Protein AF-A0A7C6MI97-F1 (afdb_monomer_lite)

Structure (mmCIF, N/CA/C/O backbone):
data_AF-A0A7C6MI97-F1
#
_entry.id   AF-A0A7C6MI97-F1
#
loop_
_atom_site.group_PDB
_atom_site.id
_atom_site.type_symbol
_atom_site.label_atom_id
_atom_site.label_alt_id
_atom_site.label_comp_id
_atom_site.label_asym_id
_atom_site.label_entity_id
_atom_site.label_seq_id
_atom_site.pdbx_PDB_ins_code
_atom_site.Cartn_x
_atom_site.Cartn_y
_atom_site.Cartn_z
_atom_site.occupancy
_atom_site.B_iso_or_equiv
_atom_site.auth_seq_id
_atom_site.auth_comp_id
_atom_site.auth_asym_id
_atom_site.auth_atom_id
_atom_site.pdbx_PDB_model_num
ATOM 1 N N . MET A 1 1 ? 33.901 -57.107 -4.993 1.00 43.34 1 MET A N 1
ATOM 2 C CA . MET A 1 1 ? 32.615 -57.491 -5.605 1.00 43.34 1 MET A CA 1
ATOM 3 C C . MET A 1 1 ? 31.555 -56.629 -4.948 1.00 43.34 1 MET A C 1
ATOM 5 O O . MET A 1 1 ? 31.400 -56.717 -3.738 1.00 43.34 1 MET A O 1
ATOM 9 N N . LEU A 1 2 ? 31.004 -55.689 -5.716 1.00 43.16 2 LEU A N 1
ATOM 10 C CA . LEU A 1 2 ? 29.987 -54.726 -5.298 1.00 43.16 2 LEU A CA 1
ATOM 11 C C . LEU A 1 2 ? 28.630 -55.427 -5.112 1.00 43.16 2 LEU A C 1
ATOM 13 O O . LEU A 1 2 ? 28.307 -56.297 -5.917 1.00 43.16 2 LEU A O 1
ATOM 17 N N . ALA A 1 3 ? 27.863 -55.014 -4.102 1.00 47.03 3 ALA A N 1
ATOM 18 C CA . ALA A 1 3 ? 26.403 -55.156 -3.979 1.00 47.03 3 ALA A CA 1
ATOM 19 C C . ALA A 1 3 ? 25.991 -54.286 -2.772 1.00 47.03 3 ALA A C 1
ATOM 21 O O . ALA A 1 3 ? 26.251 -54.656 -1.631 1.00 47.03 3 ALA A O 1
ATOM 22 N N . ASP A 1 4 ? 25.779 -52.985 -2.954 1.00 43.59 4 ASP A N 1
ATOM 23 C CA . ASP A 1 4 ? 24.519 -52.330 -3.349 1.00 43.59 4 ASP A CA 1
ATOM 24 C C . ASP A 1 4 ? 23.354 -52.660 -2.400 1.00 43.59 4 ASP A C 1
ATOM 26 O O . ASP A 1 4 ? 22.803 -53.761 -2.403 1.00 43.59 4 ASP A O 1
ATOM 30 N N . ALA A 1 5 ? 23.052 -51.697 -1.528 1.00 51.97 5 ALA A N 1
ATOM 31 C CA . ALA A 1 5 ? 21.921 -51.711 -0.613 1.00 51.97 5 ALA A CA 1
ATOM 32 C C . ALA A 1 5 ? 20.720 -51.065 -1.324 1.00 51.97 5 ALA A C 1
ATOM 34 O O . ALA A 1 5 ? 20.902 -50.022 -1.952 1.00 51.97 5 ALA A O 1
ATOM 35 N N . PRO A 1 6 ? 19.500 -51.620 -1.228 1.00 44.59 6 PRO A N 1
ATOM 36 C CA . PRO A 1 6 ? 18.347 -51.033 -1.893 1.00 44.59 6 PRO A CA 1
ATOM 37 C C . PRO A 1 6 ? 17.946 -49.735 -1.182 1.00 44.59 6 PRO A C 1
ATOM 39 O O . PRO A 1 6 ? 17.479 -49.751 -0.042 1.00 44.59 6 PRO A O 1
ATOM 42 N N . ALA A 1 7 ? 18.161 -48.610 -1.863 1.00 43.91 7 ALA A N 1
ATOM 43 C CA . ALA A 1 7 ? 17.616 -47.317 -1.484 1.00 43.91 7 ALA A CA 1
ATOM 44 C C . ALA A 1 7 ? 16.083 -47.370 -1.551 1.00 43.91 7 ALA A C 1
ATOM 46 O O . ALA A 1 7 ? 15.509 -47.865 -2.520 1.00 43.91 7 ALA A O 1
ATOM 47 N N . ALA A 1 8 ? 15.445 -46.883 -0.489 1.00 42.44 8 ALA A N 1
ATOM 48 C CA . ALA A 1 8 ? 14.005 -46.731 -0.386 1.00 42.44 8 ALA A CA 1
ATOM 49 C C . ALA A 1 8 ? 13.487 -45.786 -1.481 1.00 42.44 8 ALA A C 1
ATOM 51 O O . ALA A 1 8 ? 13.930 -44.643 -1.594 1.00 42.44 8 ALA A O 1
ATOM 52 N N . ASP A 1 9 ? 12.559 -46.298 -2.283 1.00 43.88 9 ASP A N 1
ATOM 53 C CA . ASP A 1 9 ? 11.779 -45.549 -3.259 1.00 43.88 9 ASP A CA 1
ATOM 54 C C . ASP A 1 9 ? 10.604 -44.872 -2.541 1.00 43.88 9 ASP A C 1
ATOM 56 O O . ASP A 1 9 ? 9.504 -45.416 -2.469 1.00 43.88 9 ASP A O 1
ATOM 60 N N . ASP A 1 10 ? 10.858 -43.698 -1.961 1.00 44.53 10 ASP A N 1
ATOM 61 C CA . ASP A 1 10 ? 9.814 -42.782 -1.488 1.00 44.53 10 ASP A CA 1
ATOM 62 C C . ASP A 1 10 ? 9.504 -41.751 -2.586 1.00 44.53 10 ASP A C 1
ATOM 64 O O . ASP A 1 10 ? 9.622 -40.537 -2.404 1.00 44.53 10 ASP A O 1
ATOM 68 N N . SER A 1 11 ? 9.086 -42.218 -3.765 1.00 50.53 11 SER A N 1
ATOM 69 C CA . SER A 1 11 ? 8.436 -41.355 -4.751 1.00 50.53 11 SER A CA 1
ATOM 70 C C . SER A 1 11 ? 6.955 -41.172 -4.394 1.00 50.53 11 SER A C 1
ATOM 72 O O . SER A 1 11 ? 6.058 -41.677 -5.069 1.00 50.53 11 SER A O 1
ATOM 74 N N . VAL A 1 12 ? 6.678 -40.427 -3.323 1.00 41.94 12 VAL A N 1
ATOM 75 C CA . VAL A 1 12 ? 5.336 -39.883 -3.053 1.00 41.94 12 VAL A CA 1
ATOM 76 C C . VAL A 1 12 ? 5.420 -38.363 -3.080 1.00 41.94 12 VAL A C 1
ATOM 78 O O . VAL A 1 12 ? 5.298 -37.667 -2.077 1.00 41.94 12 VAL A O 1
ATOM 81 N N . GLY A 1 13 ? 5.643 -37.836 -4.283 1.00 42.06 13 GLY A N 1
ATOM 82 C CA . GLY A 1 13 ? 5.390 -36.437 -4.602 1.00 42.06 13 GLY A CA 1
ATOM 83 C C . GLY A 1 13 ? 3.889 -36.204 -4.743 1.00 42.06 13 GLY A C 1
ATOM 84 O O . GLY A 1 13 ? 3.392 -36.065 -5.855 1.00 42.06 13 GLY A O 1
ATOM 85 N N . VAL A 1 14 ? 3.162 -36.186 -3.626 1.00 42.78 14 VAL A N 1
ATOM 86 C CA . VAL A 1 14 ? 1.817 -35.603 -3.586 1.00 42.78 14 VAL A CA 1
ATOM 87 C C . VAL A 1 14 ? 2.000 -34.128 -3.257 1.00 42.78 14 VAL A C 1
ATOM 89 O O . VAL A 1 14 ? 2.214 -33.763 -2.105 1.00 42.78 14 VAL A O 1
ATOM 92 N N . GLN A 1 15 ? 1.964 -33.278 -4.280 1.00 40.72 15 GLN A N 1
ATOM 93 C CA . GLN A 1 15 ? 1.704 -31.855 -4.088 1.00 40.72 15 GLN A CA 1
ATOM 94 C C . GLN A 1 15 ? 0.252 -31.604 -4.479 1.00 40.72 15 GLN A C 1
ATOM 96 O O . GLN A 1 15 ? -0.167 -31.926 -5.589 1.00 40.72 15 GLN A O 1
ATOM 101 N N . GLU A 1 16 ? -0.503 -31.126 -3.493 1.00 44.91 16 GLU A N 1
ATOM 102 C CA . GLU A 1 16 ? -1.951 -30.942 -3.491 1.00 44.91 16 GLU A CA 1
ATOM 103 C C . GLU A 1 16 ? -2.461 -30.206 -4.739 1.00 44.91 16 GLU A C 1
ATOM 105 O O . GLU A 1 16 ? -1.858 -29.237 -5.205 1.00 44.91 16 GLU A O 1
ATOM 110 N N . GLU A 1 17 ? -3.607 -30.651 -5.263 1.00 46.59 17 GLU A N 1
ATOM 111 C CA . GLU A 1 17 ? -4.372 -29.909 -6.265 1.00 46.59 17 GLU A CA 1
ATOM 112 C C . GLU A 1 17 ? -4.730 -28.520 -5.714 1.00 46.59 17 GLU A C 1
ATOM 114 O O . GLU A 1 17 ? -5.611 -28.370 -4.867 1.00 46.59 17 GLU A O 1
ATOM 119 N N . ILE A 1 18 ? -4.060 -27.476 -6.204 1.00 50.69 18 ILE A N 1
ATOM 120 C CA . ILE A 1 18 ? -4.378 -26.097 -5.827 1.00 50.69 18 ILE A CA 1
ATOM 121 C C . ILE A 1 18 ? -5.546 -25.613 -6.694 1.00 50.69 18 ILE A C 1
ATOM 123 O O . ILE A 1 18 ? -5.358 -25.107 -7.801 1.00 50.69 18 ILE A O 1
ATOM 127 N N . THR A 1 19 ? -6.773 -25.739 -6.184 1.00 44.88 19 THR A N 1
ATOM 128 C CA . THR A 1 19 ? -7.959 -25.106 -6.775 1.00 44.88 19 THR A CA 1
ATOM 129 C C . THR A 1 19 ? -8.000 -23.619 -6.414 1.00 44.88 19 THR A C 1
ATOM 131 O O . THR A 1 19 ? -8.507 -23.231 -5.362 1.00 44.88 19 THR A O 1
ATOM 134 N N . GLY A 1 20 ? -7.472 -22.769 -7.293 1.00 46.78 20 GLY A N 1
ATOM 135 C CA . GLY A 1 20 ? -7.586 -21.315 -7.187 1.00 46.78 20 GLY A CA 1
ATOM 136 C C . GLY A 1 20 ? -6.878 -20.606 -8.339 1.00 46.78 20 GLY A C 1
ATOM 137 O O . GLY A 1 20 ? -5.815 -21.036 -8.779 1.00 46.78 20 GLY A O 1
ATOM 138 N N . PHE A 1 21 ? -7.471 -19.526 -8.850 1.00 37.38 21 PHE A N 1
ATOM 139 C CA . PHE A 1 21 ? -6.896 -18.697 -9.912 1.00 37.38 21 PHE A CA 1
ATOM 140 C C . PHE A 1 21 ? -5.574 -18.069 -9.432 1.00 37.38 21 PHE A C 1
ATOM 142 O O . PHE A 1 21 ? -5.575 -17.046 -8.752 1.00 37.38 21 PHE A O 1
ATOM 149 N N . ARG A 1 22 ? -4.436 -18.697 -9.757 1.00 36.62 22 ARG A N 1
ATOM 150 C CA . ARG A 1 22 ? -3.099 -18.121 -9.563 1.00 36.62 22 ARG A CA 1
ATOM 151 C C . ARG A 1 22 ? -2.753 -17.262 -10.771 1.00 36.62 22 ARG A C 1
ATOM 153 O O . ARG A 1 22 ? -2.372 -17.778 -11.818 1.00 36.62 22 ARG A O 1
ATOM 160 N N . VAL A 1 23 ? -2.830 -15.946 -10.606 1.00 37.34 23 VAL A N 1
ATOM 161 C CA . VAL A 1 23 ? -2.041 -15.044 -11.447 1.00 37.34 23 VAL A CA 1
ATOM 162 C C . VAL A 1 23 ? -0.634 -15.051 -10.864 1.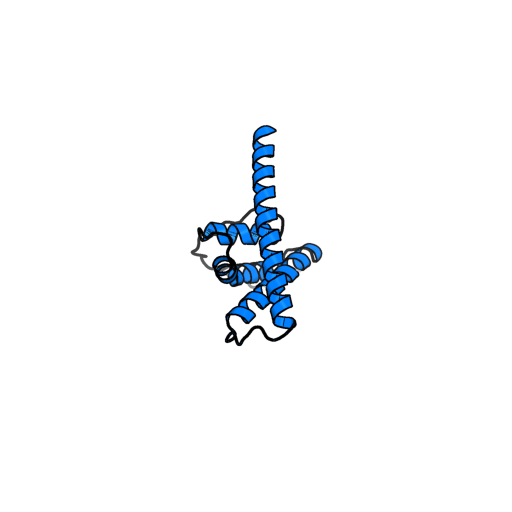00 37.34 23 VAL A C 1
ATOM 164 O O . VAL A 1 23 ? -0.408 -14.498 -9.791 1.00 37.34 23 VAL A O 1
ATOM 167 N N . ALA A 1 24 ? 0.308 -15.705 -11.540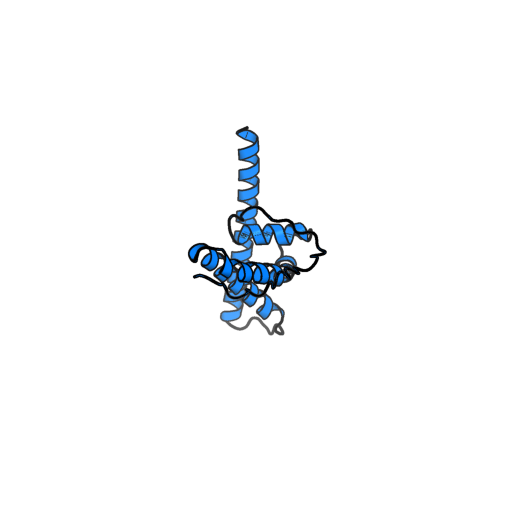 1.00 45.47 24 ALA A N 1
ATOM 168 C CA . ALA A 1 24 ? 1.717 -15.399 -11.338 1.00 45.47 24 ALA A CA 1
ATOM 169 C C . ALA A 1 24 ? 1.937 -14.000 -11.927 1.00 45.47 24 ALA A C 1
ATOM 171 O O . ALA A 1 24 ? 2.035 -13.833 -13.143 1.00 45.47 24 ALA A O 1
ATOM 172 N N . LEU A 1 25 ? 1.859 -12.983 -11.072 1.00 43.97 25 LEU A N 1
ATOM 173 C CA . LEU A 1 25 ? 2.111 -11.603 -11.459 1.00 43.97 25 LEU A CA 1
ATOM 174 C C . LEU A 1 25 ? 3.613 -11.470 -11.709 1.00 43.97 25 LEU A C 1
ATOM 176 O O . LEU A 1 25 ? 4.425 -11.878 -10.881 1.00 43.97 25 LEU A O 1
ATOM 180 N N . ALA A 1 26 ? 3.961 -10.972 -12.894 1.00 47.88 26 ALA A N 1
ATOM 181 C CA . ALA A 1 26 ? 5.325 -10.631 -13.268 1.00 47.88 26 ALA A CA 1
ATOM 182 C C . ALA A 1 26 ? 6.004 -9.833 -12.146 1.00 47.88 26 ALA A C 1
ATOM 184 O O . ALA A 1 26 ? 5.344 -8.993 -11.538 1.00 47.88 26 ALA A O 1
ATOM 185 N N . ASN A 1 27 ? 7.290 -10.114 -11.911 1.00 53.28 27 ASN A N 1
ATOM 186 C CA . ASN A 1 27 ? 8.192 -9.426 -10.982 1.00 53.28 27 ASN A CA 1
ATOM 187 C C . ASN A 1 27 ? 7.711 -8.005 -10.657 1.00 53.28 27 ASN A C 1
ATOM 189 O O . ASN A 1 27 ? 7.762 -7.110 -11.506 1.00 53.28 27 ASN A O 1
ATOM 193 N N . PHE A 1 28 ? 7.179 -7.825 -9.448 1.00 63.81 28 PHE A N 1
ATOM 194 C CA . PHE A 1 28 ? 6.651 -6.540 -9.014 1.00 63.81 28 PHE A CA 1
ATOM 195 C C . PHE A 1 28 ? 7.792 -5.539 -8.953 1.00 63.81 28 PHE A C 1
ATOM 197 O O . PHE A 1 28 ? 8.879 -5.839 -8.470 1.00 63.81 28 PHE A O 1
ATOM 204 N N . THR A 1 29 ? 7.537 -4.312 -9.390 1.00 70.25 29 THR A N 1
ATOM 205 C CA . THR A 1 29 ? 8.504 -3.221 -9.230 1.00 70.25 29 THR A CA 1
ATOM 206 C C . THR A 1 29 ? 8.305 -2.560 -7.861 1.00 70.25 29 THR A C 1
ATOM 208 O O . THR A 1 29 ? 8.082 -1.353 -7.768 1.00 70.25 29 THR A O 1
ATOM 211 N N . GLY A 1 30 ? 8.299 -3.378 -6.802 1.00 86.44 30 GLY A N 1
ATOM 212 C CA . GLY A 1 30 ? 8.225 -2.941 -5.408 1.00 86.44 30 GLY A CA 1
ATOM 213 C C . GLY A 1 30 ? 6.832 -2.952 -4.747 1.00 86.44 30 GLY A C 1
ATOM 214 O O . GLY A 1 30 ? 5.816 -3.310 -5.357 1.00 86.44 30 GLY A O 1
ATOM 215 N N . PRO A 1 31 ? 6.765 -2.541 -3.467 1.00 89.88 31 PRO A N 1
ATOM 216 C CA . PRO A 1 31 ? 5.599 -2.746 -2.602 1.00 89.88 31 PRO A CA 1
ATOM 217 C C . PRO A 1 31 ? 4.366 -1.928 -3.007 1.00 89.88 31 PRO A C 1
ATOM 219 O O . PRO A 1 31 ? 3.233 -2.385 -2.851 1.00 89.88 31 PRO A O 1
ATOM 222 N N . PHE A 1 32 ? 4.553 -0.727 -3.563 1.00 91.56 32 PHE A N 1
ATOM 223 C CA . PHE A 1 32 ? 3.430 0.101 -4.015 1.00 91.56 32 PHE A CA 1
ATOM 224 C C . PHE A 1 32 ? 2.718 -0.490 -5.229 1.00 91.56 32 PHE A C 1
ATOM 226 O O . PHE A 1 32 ? 1.503 -0.326 -5.357 1.00 91.56 32 PHE A O 1
ATOM 233 N N . ASP A 1 33 ? 3.445 -1.201 -6.094 1.00 90.00 33 ASP A N 1
ATOM 234 C CA . ASP A 1 33 ? 2.830 -1.834 -7.252 1.00 90.00 33 ASP A CA 1
ATOM 235 C C . ASP A 1 33 ? 1.912 -2.980 -6.840 1.00 90.00 33 ASP A C 1
ATOM 237 O O . ASP A 1 33 ? 0.758 -3.053 -7.272 1.00 90.00 33 ASP A O 1
ATOM 241 N N . LEU A 1 34 ? 2.400 -3.816 -5.921 1.00 90.44 34 LEU A N 1
ATOM 242 C CA . LEU A 1 34 ? 1.608 -4.882 -5.327 1.00 90.44 34 LEU A CA 1
ATOM 243 C C . LEU A 1 34 ? 0.336 -4.321 -4.682 1.00 90.44 34 LEU A C 1
ATOM 245 O O . LEU A 1 34 ? -0.755 -4.821 -4.946 1.00 90.44 34 LEU A O 1
ATOM 249 N N . LEU A 1 35 ? 0.443 -3.248 -3.891 1.00 91.88 35 LEU A N 1
ATOM 250 C CA . LEU A 1 35 ? -0.729 -2.622 -3.272 1.00 91.88 35 LEU A CA 1
ATOM 251 C C . LEU A 1 35 ? -1.757 -2.161 -4.306 1.00 91.88 35 LEU A C 1
ATOM 253 O O . LEU A 1 35 ? -2.945 -2.445 -4.154 1.00 91.88 35 LEU A O 1
ATOM 257 N N . LEU A 1 36 ? -1.326 -1.488 -5.375 1.00 90.75 36 LEU A N 1
ATOM 258 C CA . LEU A 1 36 ? -2.242 -1.054 -6.429 1.00 90.75 36 LEU A CA 1
ATOM 259 C C . LEU A 1 36 ? -2.903 -2.232 -7.151 1.00 90.75 36 LEU A C 1
ATOM 261 O O . LEU A 1 36 ? -4.081 -2.142 -7.498 1.00 90.75 36 LEU A O 1
ATOM 265 N N . GLN A 1 37 ? -2.183 -3.332 -7.359 1.00 89.44 37 GLN A N 1
ATOM 266 C CA . GLN A 1 37 ? -2.747 -4.534 -7.968 1.00 89.44 37 GLN A CA 1
ATOM 267 C C . GLN A 1 37 ? -3.759 -5.231 -7.056 1.00 89.44 37 GLN A C 1
ATOM 269 O O . GLN A 1 37 ? -4.827 -5.607 -7.538 1.00 89.44 37 GLN A O 1
ATOM 274 N N . LEU A 1 38 ? -3.480 -5.355 -5.755 1.00 91.38 38 LEU A N 1
ATOM 275 C CA . LEU A 1 38 ? -4.421 -5.929 -4.786 1.00 91.38 38 LEU A CA 1
ATOM 276 C C . LEU A 1 38 ? -5.689 -5.070 -4.652 1.00 91.38 38 LEU A C 1
ATOM 278 O O . LEU A 1 38 ? -6.802 -5.588 -4.621 1.00 91.38 38 LEU A O 1
ATOM 282 N N . ILE A 1 39 ? -5.544 -3.743 -4.627 1.00 90.12 39 ILE A N 1
ATOM 283 C CA . ILE A 1 39 ? -6.687 -2.816 -4.598 1.00 90.12 39 ILE A CA 1
ATOM 284 C C . ILE A 1 39 ? -7.496 -2.923 -5.901 1.00 90.12 39 ILE A C 1
ATOM 286 O O . ILE A 1 39 ? -8.728 -3.010 -5.880 1.00 90.12 39 ILE A O 1
ATOM 290 N N . GLY A 1 40 ? -6.803 -2.962 -7.042 1.00 89.38 40 GLY A N 1
ATOM 291 C CA . GLY A 1 40 ? -7.414 -3.073 -8.363 1.00 89.38 40 GLY A CA 1
ATOM 292 C C . GLY A 1 40 ? -8.138 -4.402 -8.588 1.00 89.38 40 GLY A C 1
ATOM 293 O O . GLY A 1 40 ? -9.228 -4.407 -9.160 1.00 89.38 40 GLY A O 1
ATOM 294 N N . SER A 1 41 ? -7.594 -5.522 -8.098 1.00 89.25 41 SER A N 1
ATOM 295 C CA . SER A 1 41 ? -8.213 -6.851 -8.222 1.00 89.25 41 SER A CA 1
ATOM 296 C C . SER A 1 41 ? -9.558 -6.924 -7.491 1.00 89.25 41 SER A C 1
ATOM 298 O O . SER A 1 41 ? -10.503 -7.544 -7.984 1.00 89.25 41 SER A O 1
ATOM 300 N N . LYS A 1 42 ? -9.684 -6.197 -6.374 1.00 88.19 42 LYS A N 1
ATOM 301 C CA . LYS A 1 42 ? -10.929 -6.035 -5.609 1.00 88.19 42 LYS A CA 1
ATOM 302 C C . LYS A 1 42 ? -11.870 -4.963 -6.171 1.00 88.19 42 LYS A C 1
ATOM 304 O O . LYS A 1 42 ? -12.945 -4.762 -5.612 1.00 88.19 42 LYS A O 1
ATOM 309 N N . LYS A 1 43 ? -11.508 -4.298 -7.279 1.00 87.75 43 LYS A N 1
ATOM 310 C CA . LYS A 1 43 ? -12.268 -3.197 -7.906 1.00 87.75 43 LYS A CA 1
ATOM 311 C C . LYS A 1 43 ? -12.567 -2.050 -6.931 1.00 87.75 43 LYS A C 1
ATOM 313 O O . LYS A 1 43 ? -13.653 -1.476 -6.960 1.00 87.75 43 LYS A O 1
ATOM 318 N N . MET A 1 44 ? -11.614 -1.746 -6.052 1.00 88.06 44 MET A N 1
ATOM 319 C CA . MET A 1 44 ? -11.731 -0.676 -5.064 1.00 88.06 44 MET A CA 1
ATOM 320 C C . MET A 1 44 ? -10.945 0.561 -5.506 1.00 88.06 44 MET A C 1
ATOM 322 O O . MET A 1 44 ? -9.940 0.456 -6.208 1.00 88.06 44 MET A O 1
ATOM 326 N N . ASP A 1 45 ? -11.376 1.733 -5.049 1.00 87.75 45 ASP A N 1
ATOM 327 C CA . ASP A 1 45 ? -10.572 2.952 -5.132 1.00 87.75 45 ASP A CA 1
ATOM 328 C C . ASP A 1 45 ? -9.516 2.987 -4.017 1.00 87.75 45 ASP A C 1
ATOM 330 O O . ASP A 1 45 ? -9.703 2.410 -2.941 1.00 87.75 45 ASP A O 1
ATOM 334 N N . VAL A 1 46 ? -8.410 3.701 -4.254 1.00 85.50 46 VAL A N 1
ATOM 335 C CA . VAL A 1 46 ? -7.327 3.877 -3.269 1.00 85.50 46 VAL A CA 1
ATOM 336 C C . VAL A 1 46 ? -7.853 4.700 -2.089 1.00 85.50 46 VAL A C 1
ATOM 338 O O . VAL A 1 46 ? -7.955 5.921 -2.162 1.00 85.50 46 VAL A O 1
ATOM 341 N N . THR A 1 47 ? -8.225 4.007 -1.014 1.00 86.44 47 THR A N 1
ATOM 342 C CA . THR A 1 47 ? -8.876 4.553 0.186 1.00 86.44 47 THR A CA 1
ATOM 343 C C . THR A 1 47 ? -8.417 3.797 1.437 1.00 86.44 47 THR A C 1
ATOM 345 O O . THR A 1 47 ? -7.844 2.711 1.339 1.00 86.44 47 THR A O 1
ATOM 348 N N . GLU A 1 48 ? -8.714 4.325 2.628 1.00 79.12 48 GLU A N 1
ATOM 349 C CA . GLU A 1 48 ? -8.422 3.659 3.917 1.00 79.12 48 GLU A CA 1
ATOM 350 C C . GLU A 1 48 ? -9.093 2.293 4.031 1.00 79.12 48 GLU A C 1
ATOM 352 O O . GLU A 1 48 ? -8.490 1.326 4.498 1.00 79.12 48 GLU A O 1
ATOM 357 N N . VAL A 1 49 ? -10.324 2.183 3.533 1.00 83.25 49 VAL A N 1
ATOM 358 C CA . VAL A 1 49 ? -11.052 0.915 3.523 1.00 83.25 49 VAL A CA 1
ATOM 359 C C . VAL A 1 49 ? -10.363 -0.101 2.615 1.00 83.25 49 VAL A C 1
ATOM 361 O O . VAL A 1 49 ? -10.252 -1.264 2.997 1.00 83.25 49 VAL A O 1
ATOM 364 N N . ALA A 1 50 ? -9.867 0.333 1.453 1.00 86.06 50 ALA A N 1
ATOM 365 C CA . ALA A 1 50 ? -9.159 -0.539 0.524 1.00 86.06 50 ALA A CA 1
ATOM 366 C C . ALA A 1 50 ? -7.833 -1.041 1.098 1.00 86.06 50 ALA A C 1
ATOM 368 O O . ALA A 1 50 ? -7.589 -2.242 1.041 1.00 86.06 50 ALA A O 1
ATOM 369 N N . LEU A 1 51 ? -7.027 -0.163 1.710 1.00 86.19 51 LEU A N 1
ATOM 370 C CA . LEU A 1 51 ? -5.763 -0.564 2.337 1.00 86.19 51 LEU A CA 1
ATOM 371 C C . LEU A 1 51 ? -5.985 -1.627 3.408 1.00 86.19 51 LEU A C 1
ATOM 373 O O . LEU A 1 51 ? -5.392 -2.696 3.323 1.00 86.19 51 LEU A O 1
ATOM 377 N N . ALA A 1 52 ? -6.912 -1.390 4.338 1.00 86.62 52 ALA A N 1
ATOM 378 C CA . ALA A 1 52 ? -7.229 -2.362 5.381 1.00 86.62 52 ALA A CA 1
ATOM 379 C C . ALA A 1 52 ? -7.720 -3.709 4.817 1.00 86.62 52 ALA A C 1
ATOM 381 O O . ALA A 1 52 ? -7.442 -4.760 5.395 1.00 86.62 52 ALA A O 1
ATOM 382 N N . ALA A 1 53 ? -8.445 -3.687 3.692 1.00 87.25 53 ALA A N 1
ATOM 383 C CA . ALA A 1 53 ? -8.943 -4.891 3.033 1.00 87.25 53 ALA A CA 1
ATOM 384 C C . ALA A 1 53 ? -7.846 -5.690 2.312 1.00 87.25 53 ALA A C 1
ATOM 386 O O . ALA A 1 53 ? -8.045 -6.880 2.069 1.00 87.25 53 ALA A O 1
ATOM 387 N N . VAL A 1 54 ? -6.723 -5.068 1.942 1.00 90.38 54 VAL A N 1
ATOM 388 C CA . VAL A 1 54 ? -5.602 -5.735 1.251 1.00 90.38 54 VAL A CA 1
ATOM 389 C C . VAL A 1 54 ? -4.392 -5.984 2.154 1.00 90.38 54 VAL A C 1
ATOM 391 O O . VAL A 1 54 ? -3.493 -6.715 1.752 1.00 90.38 54 VAL A O 1
ATOM 394 N N . THR A 1 55 ? -4.367 -5.438 3.378 1.00 91.50 55 THR A N 1
ATOM 395 C CA . THR A 1 55 ? -3.254 -5.594 4.334 1.00 91.50 55 THR A CA 1
ATOM 396 C C . THR A 1 55 ? -2.877 -7.056 4.573 1.00 91.50 55 THR A C 1
ATOM 398 O O . THR A 1 55 ? -1.695 -7.383 4.561 1.00 91.50 55 THR A O 1
ATOM 401 N N . ASP A 1 56 ? -3.852 -7.948 4.762 1.00 91.38 56 ASP A N 1
ATOM 402 C CA . ASP A 1 56 ? -3.561 -9.361 5.055 1.00 91.38 56 ASP A CA 1
ATOM 403 C C . ASP A 1 56 ? -2.915 -10.075 3.858 1.00 91.38 56 ASP A C 1
ATOM 405 O O . ASP A 1 56 ? -1.973 -10.846 4.028 1.00 91.38 56 ASP A O 1
ATOM 409 N N . GLU A 1 57 ? -3.378 -9.771 2.643 1.00 91.69 57 GLU A N 1
ATOM 410 C CA . GLU A 1 57 ? -2.808 -10.296 1.395 1.00 91.69 57 GLU A CA 1
ATOM 411 C C . GLU A 1 57 ? -1.398 -9.749 1.154 1.00 91.69 57 GLU A C 1
ATOM 413 O O . GLU A 1 57 ? -0.501 -10.503 0.775 1.00 91.69 57 GLU A O 1
ATOM 418 N N . PHE A 1 58 ? -1.176 -8.464 1.443 1.00 92.25 58 PHE A N 1
ATOM 419 C CA . PHE A 1 58 ? 0.148 -7.852 1.375 1.00 92.25 58 PHE A CA 1
ATOM 420 C C . PHE A 1 58 ? 1.124 -8.527 2.348 1.00 92.25 58 PHE A C 1
ATOM 422 O O . PHE A 1 58 ? 2.205 -8.938 1.942 1.00 92.25 58 PHE A O 1
ATOM 429 N N . ILE A 1 59 ? 0.731 -8.722 3.613 1.00 91.12 59 ILE A N 1
ATOM 430 C CA . ILE A 1 59 ? 1.571 -9.388 4.623 1.00 91.12 59 ILE A CA 1
ATOM 431 C C . ILE A 1 59 ? 1.856 -10.842 4.235 1.00 91.12 59 ILE A C 1
ATOM 433 O O . ILE A 1 59 ? 2.978 -11.317 4.421 1.00 91.12 59 ILE A O 1
ATOM 437 N N . ALA A 1 60 ? 0.862 -11.558 3.703 1.00 90.12 60 ALA A N 1
ATOM 438 C CA . ALA A 1 60 ? 1.048 -12.924 3.224 1.00 90.12 60 ALA A CA 1
ATOM 439 C C . ALA A 1 60 ? 2.094 -12.985 2.101 1.00 90.12 60 ALA A C 1
ATOM 441 O O . ALA A 1 60 ? 2.972 -13.848 2.133 1.00 90.12 60 ALA A O 1
ATOM 442 N N . TYR A 1 61 ? 2.052 -12.033 1.163 1.00 87.75 61 TYR A N 1
ATOM 443 C CA . TYR A 1 61 ? 3.068 -11.911 0.122 1.00 87.75 61 TYR A CA 1
ATOM 444 C C . TYR A 1 61 ? 4.450 -11.590 0.706 1.00 87.75 61 TYR A C 1
ATOM 446 O O . TYR A 1 61 ? 5.411 -12.296 0.404 1.00 87.75 61 TYR A O 1
ATOM 454 N N . THR A 1 62 ? 4.555 -10.607 1.606 1.00 86.31 62 THR A N 1
ATOM 455 C CA . THR A 1 62 ? 5.830 -10.239 2.244 1.00 86.31 62 THR A CA 1
ATOM 456 C C . THR A 1 62 ? 6.485 -11.425 2.952 1.00 86.31 62 THR A C 1
ATOM 458 O O . THR A 1 62 ? 7.694 -11.604 2.859 1.00 86.31 62 THR A O 1
ATOM 461 N N . ARG A 1 63 ? 5.706 -12.295 3.608 1.00 84.81 63 ARG A N 1
ATOM 462 C CA . ARG A 1 63 ? 6.237 -13.519 4.237 1.00 84.81 63 ARG A CA 1
ATOM 463 C C . ARG A 1 63 ? 6.759 -14.543 3.231 1.00 84.81 63 ARG A C 1
ATOM 465 O O . ARG A 1 63 ? 7.635 -15.324 3.577 1.00 84.81 63 ARG A O 1
ATOM 472 N N . SER A 1 64 ? 6.225 -14.560 2.011 1.00 83.62 64 SER A N 1
ATOM 473 C CA . SER A 1 64 ? 6.697 -15.460 0.953 1.00 83.62 64 SER A CA 1
ATOM 474 C C . SER A 1 64 ? 7.999 -14.993 0.289 1.00 83.62 64 SER A C 1
ATOM 476 O O . SER A 1 64 ? 8.703 -15.821 -0.285 1.00 83.62 64 SER A O 1
ATOM 478 N N . LEU A 1 65 ? 8.349 -13.702 0.410 1.00 76.69 65 LEU A N 1
ATOM 479 C CA . LEU A 1 65 ? 9.591 -13.137 -0.135 1.00 76.69 65 LEU A CA 1
ATOM 480 C C . LEU A 1 65 ? 10.850 -13.650 0.579 1.00 76.69 65 LEU A C 1
ATOM 482 O O . LEU A 1 65 ? 11.877 -13.805 -0.071 1.00 76.69 65 LEU A O 1
ATOM 486 N N . ASP A 1 66 ? 10.763 -13.973 1.874 1.00 65.81 66 ASP A N 1
ATOM 487 C CA . ASP A 1 66 ? 11.892 -14.434 2.709 1.00 65.81 66 ASP A CA 1
ATOM 488 C C . ASP A 1 66 ? 12.582 -15.700 2.157 1.00 65.81 66 ASP A C 1
ATOM 490 O O . ASP A 1 66 ? 13.747 -15.971 2.427 1.00 65.81 66 ASP A O 1
ATOM 494 N N . ALA A 1 67 ? 11.873 -16.477 1.334 1.00 63.00 67 ALA A N 1
ATOM 495 C CA . ALA A 1 67 ? 12.402 -17.689 0.720 1.00 63.00 67 ALA A CA 1
ATOM 496 C C . ALA A 1 67 ? 13.077 -17.467 -0.650 1.00 63.00 67 ALA A C 1
ATOM 498 O O . ALA A 1 67 ? 13.684 -18.406 -1.168 1.00 63.00 67 ALA A O 1
ATOM 499 N N . VAL A 1 68 ? 12.923 -16.292 -1.279 1.00 62.72 68 VAL A N 1
ATOM 500 C CA . VAL A 1 68 ? 13.206 -16.114 -2.721 1.00 62.72 68 VAL A CA 1
ATOM 501 C C . VAL A 1 68 ? 13.901 -14.790 -3.076 1.00 62.72 68 VAL A C 1
ATOM 503 O O . VAL A 1 68 ? 14.573 -14.741 -4.104 1.00 62.72 68 VAL A O 1
ATOM 506 N N . ALA A 1 69 ? 13.757 -13.732 -2.273 1.00 65.44 69 ALA A N 1
ATOM 507 C CA . ALA A 1 69 ? 14.198 -12.377 -2.618 1.00 65.44 69 ALA A CA 1
ATOM 508 C C . ALA A 1 69 ? 15.479 -11.932 -1.891 1.00 65.44 69 ALA A C 1
ATOM 510 O O . ALA A 1 69 ? 15.825 -12.443 -0.825 1.00 65.44 69 ALA A O 1
ATOM 511 N N . ASP A 1 70 ? 16.163 -10.939 -2.466 1.00 75.06 70 ASP A N 1
ATOM 512 C CA . ASP A 1 70 ? 17.326 -10.297 -1.851 1.00 75.06 70 ASP A CA 1
ATOM 513 C C . ASP A 1 70 ? 16.914 -9.433 -0.644 1.00 75.06 70 ASP A C 1
ATOM 515 O O . ASP A 1 70 ? 15.823 -8.859 -0.591 1.00 75.06 70 ASP A O 1
ATOM 519 N N . LEU A 1 71 ? 17.817 -9.300 0.333 1.00 75.50 71 LEU A N 1
ATOM 520 C CA . LEU A 1 71 ? 17.557 -8.594 1.596 1.00 75.50 71 LEU A CA 1
ATOM 521 C C . LEU A 1 71 ? 17.133 -7.125 1.399 1.00 75.50 71 LEU A C 1
ATOM 523 O O . LEU A 1 71 ? 16.301 -6.613 2.155 1.00 75.50 71 LEU A O 1
ATOM 527 N N . ASP A 1 72 ? 17.683 -6.459 0.3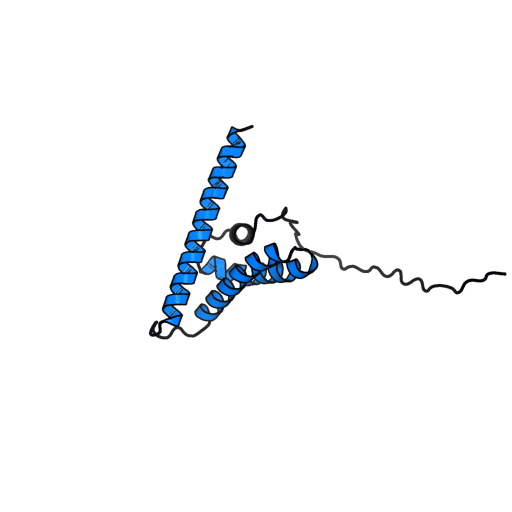83 1.00 73.12 72 ASP A N 1
ATOM 528 C CA . ASP A 1 72 ? 17.355 -5.067 0.061 1.00 73.12 72 ASP A CA 1
ATOM 529 C C . ASP A 1 72 ? 15.889 -4.927 -0.382 1.00 73.12 72 ASP A C 1
ATOM 531 O O . ASP A 1 72 ? 15.177 -4.049 0.105 1.00 73.12 72 ASP A O 1
ATOM 535 N N . GLU A 1 73 ? 15.401 -5.848 -1.219 1.00 74.56 73 GLU A N 1
ATOM 536 C CA . GLU A 1 73 ? 14.003 -5.872 -1.665 1.00 74.56 73 GLU A CA 1
ATOM 537 C C . GLU A 1 73 ? 13.066 -6.161 -0.487 1.00 74.56 73 GLU A C 1
ATOM 539 O O . GLU A 1 73 ? 12.079 -5.455 -0.274 1.00 74.56 73 GLU A O 1
ATOM 544 N N . ILE A 1 74 ? 13.409 -7.145 0.348 1.00 82.19 74 ILE A N 1
ATOM 545 C CA . ILE A 1 74 ? 12.618 -7.500 1.535 1.00 82.19 74 ILE A CA 1
ATOM 546 C C . ILE A 1 74 ? 12.462 -6.296 2.474 1.00 82.19 74 ILE A C 1
ATOM 548 O O . ILE A 1 74 ? 11.379 -6.069 3.020 1.00 82.19 74 ILE A O 1
ATOM 552 N N . THR A 1 75 ? 13.515 -5.492 2.639 1.00 86.56 75 THR A N 1
ATOM 553 C CA . THR A 1 75 ? 13.506 -4.330 3.539 1.00 86.56 75 THR A CA 1
ATOM 554 C C . THR A 1 75 ? 12.460 -3.292 3.124 1.00 86.56 75 THR A C 1
ATOM 556 O O . THR A 1 75 ? 11.743 -2.767 3.980 1.00 86.56 75 THR A O 1
ATOM 559 N N . GLU A 1 76 ? 12.291 -3.038 1.825 1.00 86.44 76 GLU A N 1
ATOM 560 C CA . GLU A 1 76 ? 11.268 -2.109 1.327 1.00 86.44 76 GLU A CA 1
ATOM 561 C C . GLU A 1 76 ? 9.845 -2.596 1.634 1.00 86.44 76 GLU A C 1
ATOM 563 O O . GLU A 1 76 ? 8.991 -1.821 2.082 1.00 86.44 76 GLU A O 1
ATOM 568 N N . PHE A 1 77 ? 9.589 -3.894 1.446 1.00 89.62 77 PHE A N 1
ATOM 569 C CA . PHE A 1 77 ? 8.295 -4.497 1.767 1.00 89.62 77 PHE A CA 1
ATOM 570 C C . PHE A 1 77 ? 8.019 -4.512 3.270 1.00 89.62 77 PHE A C 1
ATOM 572 O O . PHE A 1 77 ? 6.872 -4.310 3.672 1.00 89.62 77 PHE A O 1
ATOM 579 N N . LEU A 1 78 ? 9.039 -4.722 4.105 1.00 89.75 78 LEU A N 1
ATOM 580 C CA . LEU A 1 78 ? 8.900 -4.721 5.562 1.00 89.75 78 LEU A CA 1
ATOM 581 C C . LEU A 1 78 ? 8.486 -3.353 6.103 1.00 89.75 78 LEU A C 1
ATOM 583 O O . LEU A 1 78 ? 7.589 -3.291 6.943 1.00 89.75 78 LEU A O 1
ATOM 587 N N . VAL A 1 79 ? 9.080 -2.266 5.600 1.00 90.12 79 VAL A N 1
ATOM 588 C CA . VAL A 1 79 ? 8.708 -0.902 6.011 1.00 90.12 79 VAL A CA 1
ATOM 589 C C . VAL A 1 79 ? 7.231 -0.642 5.718 1.00 90.12 79 VAL A C 1
ATOM 591 O O . VAL A 1 79 ? 6.493 -0.192 6.593 1.00 90.12 79 VAL A O 1
ATOM 594 N N . VAL A 1 80 ? 6.771 -0.985 4.512 1.00 91.06 80 VAL A N 1
ATOM 595 C CA . VAL A 1 80 ? 5.364 -0.800 4.128 1.00 91.06 80 VAL A CA 1
ATOM 596 C C . VAL A 1 80 ? 4.441 -1.731 4.918 1.00 91.06 80 VAL A C 1
ATOM 598 O O . VAL A 1 80 ? 3.367 -1.306 5.341 1.00 91.06 80 VAL A O 1
ATOM 601 N N . ALA A 1 81 ? 4.851 -2.979 5.164 1.00 91.94 81 ALA A N 1
ATOM 602 C CA . ALA A 1 81 ? 4.079 -3.925 5.965 1.00 91.94 81 ALA A CA 1
ATOM 603 C C . ALA A 1 81 ? 3.861 -3.396 7.387 1.00 91.94 81 ALA A C 1
ATOM 605 O O . ALA A 1 81 ? 2.723 -3.395 7.853 1.00 91.94 81 ALA A O 1
ATOM 606 N N . ALA A 1 82 ? 4.922 -2.912 8.041 1.00 91.44 82 ALA A N 1
ATOM 607 C CA . ALA A 1 82 ? 4.850 -2.328 9.377 1.00 91.44 82 ALA A CA 1
ATOM 608 C C . ALA A 1 82 ? 3.857 -1.159 9.414 1.00 91.44 82 ALA A C 1
ATOM 610 O O . ALA A 1 82 ? 2.921 -1.186 10.207 1.00 91.44 82 ALA A O 1
ATOM 611 N N . THR A 1 83 ? 3.955 -0.226 8.459 1.00 89.88 83 THR A N 1
ATOM 612 C CA . THR A 1 83 ? 2.995 0.883 8.357 1.00 89.88 83 THR A CA 1
ATOM 613 C C . THR A 1 83 ? 1.556 0.380 8.200 1.00 89.88 83 THR A C 1
ATOM 615 O O . THR A 1 83 ? 0.651 0.885 8.852 1.00 89.88 83 THR A O 1
ATOM 618 N N . LEU A 1 84 ? 1.299 -0.635 7.369 1.00 91.06 84 LEU A N 1
ATOM 619 C CA . LEU A 1 84 ? -0.058 -1.175 7.201 1.00 91.06 84 LEU A CA 1
ATOM 620 C C . LEU A 1 84 ? -0.593 -1.862 8.465 1.00 91.06 84 LEU A C 1
ATOM 622 O O . LEU A 1 84 ? -1.795 -1.791 8.728 1.00 91.06 84 LEU A O 1
ATOM 626 N N . LEU A 1 85 ? 0.276 -2.533 9.223 1.00 89.88 85 LEU A N 1
ATOM 627 C CA . LEU A 1 85 ? -0.060 -3.129 10.516 1.00 89.88 85 LEU A CA 1
ATOM 628 C C . LEU A 1 85 ? -0.450 -2.047 11.525 1.00 89.88 85 LEU A C 1
ATOM 630 O O . LEU A 1 85 ? -1.522 -2.165 12.116 1.00 89.88 85 LEU A O 1
ATOM 634 N N . ASP A 1 86 ? 0.342 -0.982 11.635 1.00 86.38 86 ASP A N 1
ATOM 635 C CA . ASP A 1 86 ? 0.075 0.153 12.528 1.00 86.38 86 ASP A CA 1
ATOM 636 C C . ASP A 1 86 ? -1.257 0.840 12.187 1.00 86.38 86 ASP A C 1
ATOM 638 O O . ASP A 1 86 ? -2.077 1.143 13.052 1.00 86.38 86 ASP A O 1
ATOM 642 N N . LEU A 1 87 ? -1.548 1.004 10.894 1.00 83.56 87 LEU A N 1
ATOM 643 C CA . LEU A 1 87 ? -2.828 1.559 10.447 1.00 83.56 87 LEU A CA 1
ATOM 644 C C . LEU A 1 87 ? -4.012 0.632 10.756 1.00 83.56 87 LEU A C 1
ATOM 646 O O . LEU A 1 87 ? -5.113 1.097 11.069 1.00 83.56 87 LEU A O 1
ATOM 650 N N . LYS A 1 88 ? -3.813 -0.688 10.669 1.00 85.38 88 LYS A N 1
ATOM 651 C CA . LYS A 1 88 ? -4.857 -1.673 10.971 1.00 85.38 88 LYS A CA 1
ATOM 652 C C . LYS A 1 88 ? -5.140 -1.744 12.473 1.00 85.38 88 LYS A C 1
ATOM 654 O O . LYS A 1 88 ? -6.310 -1.833 12.846 1.00 85.38 88 LYS A O 1
ATOM 659 N N . THR A 1 89 ? -4.121 -1.674 13.328 1.00 84.31 89 THR A N 1
ATOM 660 C CA . THR A 1 89 ? -4.281 -1.670 14.792 1.00 84.31 89 THR A CA 1
ATOM 661 C C . THR A 1 89 ? -4.957 -0.389 15.275 1.00 84.31 89 THR A C 1
ATOM 663 O O . THR A 1 89 ? -5.955 -0.483 15.993 1.00 84.31 89 THR A O 1
ATOM 666 N N . ALA A 1 90 ? -4.525 0.782 14.794 1.00 77.81 90 ALA A N 1
ATOM 667 C CA . ALA A 1 90 ? -5.128 2.079 15.120 1.00 77.81 90 ALA A CA 1
ATOM 668 C C . ALA A 1 90 ? -6.626 2.155 14.764 1.00 77.81 90 ALA A C 1
ATOM 670 O O . ALA A 1 90 ? -7.409 2.867 15.391 1.00 77.81 90 ALA A O 1
ATOM 671 N N . ARG A 1 91 ? -7.065 1.400 13.750 1.00 75.06 91 ARG A N 1
ATOM 672 C CA . ARG A 1 91 ? -8.480 1.314 13.364 1.00 75.06 91 ARG A CA 1
ATOM 673 C C . ARG A 1 91 ? -9.304 0.366 14.239 1.00 75.06 91 ARG A C 1
ATOM 675 O O . ARG A 1 91 ? -10.510 0.568 14.364 1.00 75.06 91 ARG A O 1
ATOM 682 N N . LEU A 1 92 ? -8.690 -0.694 14.763 1.00 72.75 92 LEU A N 1
ATOM 683 C CA . LEU A 1 92 ? -9.368 -1.708 15.578 1.00 72.75 92 LEU A CA 1
ATOM 684 C C . LEU A 1 92 ? -9.445 -1.328 17.059 1.00 72.75 92 LEU A C 1
ATOM 686 O O . LEU A 1 92 ? -10.301 -1.858 17.770 1.00 72.75 92 LEU A O 1
ATOM 690 N N . LEU A 1 93 ? -8.584 -0.423 17.524 1.00 67.19 93 LEU A N 1
ATOM 69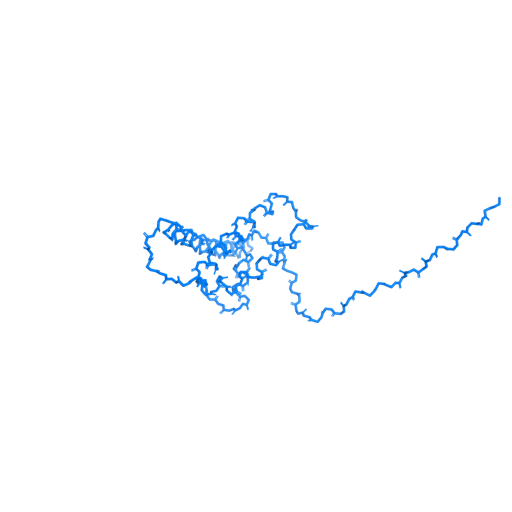1 C CA . LEU A 1 93 ? -8.689 0.141 18.863 1.00 67.19 93 LEU A CA 1
ATOM 692 C C . LEU A 1 93 ? -9.890 1.102 18.952 1.00 67.19 93 LEU A C 1
ATOM 694 O O . LEU A 1 93 ? -10.151 1.850 18.004 1.00 67.19 93 LEU A O 1
ATOM 698 N N . PRO A 1 94 ? -10.640 1.102 20.073 1.00 62.69 94 PRO A N 1
ATOM 699 C CA . PRO A 1 94 ? -11.646 2.121 20.334 1.00 62.69 94 PRO A CA 1
ATOM 700 C C . PRO A 1 94 ? -10.990 3.496 20.235 1.00 62.69 94 PRO A C 1
ATOM 702 O O . PRO A 1 94 ? -10.101 3.812 21.021 1.00 62.69 94 PRO A O 1
ATOM 705 N N . ARG A 1 95 ? -11.416 4.288 19.250 1.00 59.94 95 ARG A N 1
ATOM 706 C CA . ARG A 1 95 ? -10.960 5.666 19.075 1.00 59.94 95 ARG A CA 1
ATOM 707 C C . ARG A 1 95 ? -11.511 6.483 20.243 1.00 59.94 95 ARG A C 1
ATOM 709 O O . ARG A 1 95 ? -12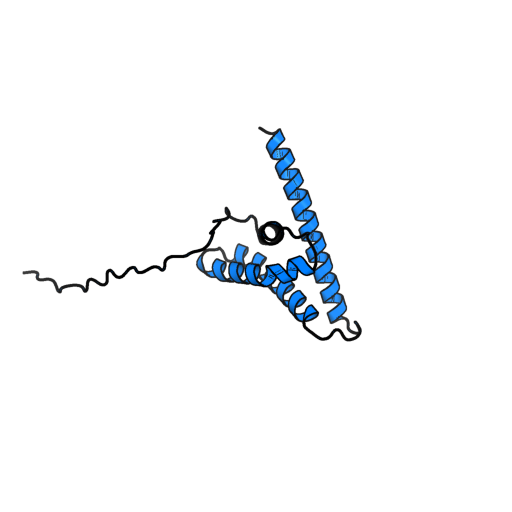.674 6.885 20.215 1.00 59.94 95 ARG A O 1
ATOM 716 N N . GLY A 1 96 ? -10.707 6.634 21.292 1.00 61.66 96 GLY A N 1
ATOM 717 C CA . GLY A 1 96 ? -10.806 7.803 22.160 1.00 61.66 96 GLY A CA 1
ATOM 718 C C . GLY A 1 96 ? -10.530 9.067 21.345 1.00 61.66 96 GLY A C 1
ATOM 719 O O . GLY A 1 96 ? -10.188 8.981 20.160 1.00 61.66 96 GLY A O 1
ATOM 720 N N . ASP A 1 97 ? -10.726 10.232 21.953 1.00 59.84 97 ASP A N 1
ATOM 721 C CA . ASP A 1 97 ? -10.302 11.483 21.330 1.00 59.84 97 ASP A CA 1
ATOM 722 C C . ASP A 1 97 ? -8.804 11.399 20.974 1.00 59.84 97 ASP A C 1
ATOM 724 O O . ASP A 1 97 ? -8.024 10.754 21.675 1.00 59.84 97 ASP A O 1
ATOM 728 N N . VAL A 1 98 ? -8.435 11.972 19.822 1.00 65.62 98 VAL A N 1
ATOM 729 C CA . VAL A 1 98 ? -7.045 12.050 19.341 1.00 65.62 98 VAL A CA 1
ATOM 730 C C . VAL A 1 98 ? -6.317 13.036 20.248 1.00 65.62 98 VAL A C 1
ATOM 732 O O . VAL A 1 98 ? -6.242 14.225 19.939 1.00 65.62 98 VAL A O 1
ATOM 735 N N . ASP A 1 99 ? -5.877 12.555 21.403 1.00 67.44 99 ASP A N 1
ATOM 736 C CA . ASP A 1 99 ? -5.388 13.411 22.485 1.00 67.44 99 ASP A CA 1
ATOM 737 C C . ASP A 1 99 ? -3.853 13.426 22.577 1.00 67.44 99 ASP A C 1
ATOM 739 O O . ASP A 1 99 ? -3.291 14.381 23.121 1.00 67.44 99 ASP A O 1
ATOM 743 N N . ASP A 1 100 ? -3.169 12.438 21.982 1.00 79.88 100 ASP A N 1
ATOM 744 C CA . ASP A 1 100 ? -1.727 12.232 22.145 1.00 79.88 100 ASP A CA 1
ATOM 745 C C . ASP A 1 100 ? -0.930 12.343 20.823 1.00 79.88 100 ASP A C 1
ATOM 747 O O . ASP A 1 100 ? -1.422 12.077 19.725 1.00 79.88 100 ASP A O 1
ATOM 751 N N . GLU A 1 101 ? 0.353 12.713 20.933 1.00 82.44 101 GLU A N 1
ATOM 752 C CA . GLU A 1 101 ? 1.293 12.914 19.807 1.00 82.44 101 GLU A CA 1
ATOM 753 C C . GLU A 1 101 ? 1.449 11.668 18.913 1.00 82.44 101 GLU A C 1
ATOM 755 O O . GLU A 1 101 ? 1.647 11.773 17.702 1.00 82.44 101 GLU A O 1
ATOM 760 N N . GLU A 1 102 ? 1.346 10.476 19.501 1.00 79.88 102 GLU A N 1
ATOM 761 C CA . GLU A 1 102 ? 1.478 9.204 18.786 1.00 79.88 102 GLU A CA 1
ATOM 762 C C . GLU A 1 102 ? 0.339 8.999 17.777 1.00 79.88 102 GLU A C 1
ATOM 764 O O . GLU A 1 102 ? 0.584 8.593 16.638 1.00 79.88 102 GLU A O 1
ATOM 769 N N . ASP A 1 103 ? -0.890 9.375 18.140 1.00 79.50 103 ASP A N 1
ATOM 770 C CA . ASP A 1 103 ? -2.035 9.296 17.235 1.00 79.50 103 ASP A CA 1
ATOM 771 C C . ASP A 1 103 ? -1.888 10.269 16.058 1.00 79.50 103 ASP A C 1
ATOM 773 O O . ASP A 1 103 ? -2.222 9.928 14.918 1.00 79.50 103 ASP A O 1
ATOM 777 N N . LEU A 1 104 ? -1.340 11.466 16.301 1.00 82.12 104 LEU A N 1
ATOM 778 C CA . LEU A 1 104 ? -1.055 12.434 15.240 1.00 82.12 104 LEU A CA 1
ATOM 779 C C . LEU A 1 104 ? 0.002 11.896 14.265 1.00 82.12 104 LEU A C 1
ATOM 781 O O . LEU A 1 104 ? -0.214 11.925 13.052 1.00 82.12 104 LEU A O 1
ATOM 785 N N . ALA A 1 105 ? 1.099 11.335 14.777 1.00 84.50 105 ALA A N 1
ATOM 786 C CA . ALA A 1 105 ? 2.146 10.738 13.951 1.00 84.50 105 ALA A CA 1
ATOM 787 C C . ALA A 1 105 ? 1.618 9.577 13.085 1.00 84.50 105 ALA A C 1
ATOM 789 O O . ALA A 1 105 ? 1.991 9.445 11.914 1.00 84.50 105 ALA A O 1
ATOM 790 N N . LEU A 1 106 ? 0.707 8.759 13.621 1.00 81.50 106 LEU A N 1
ATOM 791 C CA . LEU A 1 106 ? 0.053 7.686 12.867 1.00 81.50 106 LEU A CA 1
ATOM 792 C C . LEU A 1 106 ? -0.832 8.227 11.734 1.00 81.50 106 LEU A C 1
ATOM 794 O O . LEU A 1 106 ? -0.819 7.682 10.624 1.00 81.50 106 LEU A O 1
ATOM 798 N N . LEU A 1 107 ? -1.574 9.312 11.978 1.00 81.81 107 LEU A N 1
ATOM 799 C CA . LEU A 1 107 ? -2.368 9.988 10.946 1.00 81.81 107 LEU A CA 1
ATOM 800 C C . LEU A 1 107 ? -1.479 10.576 9.840 1.00 81.81 107 LEU A C 1
ATOM 802 O O . LEU A 1 107 ? -1.802 10.440 8.659 1.00 81.81 107 LEU A O 1
ATOM 806 N N . GLU A 1 108 ? -0.336 11.162 10.189 1.00 85.31 108 GLU A N 1
ATOM 807 C CA . GLU A 1 108 ? 0.627 11.671 9.206 1.00 85.31 108 GLU A CA 1
ATOM 808 C C . GLU A 1 108 ? 1.257 10.546 8.376 1.00 85.31 108 GLU A C 1
ATOM 810 O O . GLU A 1 108 ? 1.347 10.649 7.148 1.00 85.31 108 GLU A O 1
ATOM 815 N N . ALA A 1 109 ? 1.647 9.438 9.016 1.00 85.88 109 ALA A N 1
ATOM 816 C CA . ALA A 1 109 ? 2.190 8.266 8.332 1.00 85.88 109 ALA A CA 1
ATOM 817 C C . ALA A 1 109 ? 1.181 7.677 7.333 1.00 85.88 109 ALA A C 1
ATOM 819 O O . ALA A 1 109 ? 1.543 7.326 6.202 1.00 85.88 109 ALA A O 1
ATOM 820 N N . ARG A 1 110 ? -0.102 7.631 7.716 1.00 85.00 110 ARG A N 1
ATOM 821 C CA . ARG A 1 110 ? -1.212 7.257 6.831 1.00 85.00 110 ARG A CA 1
ATOM 822 C C . ARG A 1 110 ? -1.278 8.161 5.603 1.00 85.00 110 ARG A C 1
ATOM 824 O O . ARG A 1 110 ? -1.337 7.672 4.473 1.00 85.00 110 ARG A O 1
ATOM 831 N N . ASP A 1 111 ? -1.298 9.470 5.821 1.00 86.81 111 ASP A N 1
ATOM 832 C CA . ASP A 1 111 ? -1.494 10.454 4.757 1.00 86.81 111 ASP A CA 1
ATOM 833 C C . ASP A 1 111 ? -0.299 10.469 3.796 1.00 86.81 111 ASP A C 1
ATOM 835 O O . ASP A 1 111 ? -0.472 10.526 2.574 1.00 86.81 111 ASP A O 1
ATOM 839 N N . LEU A 1 112 ? 0.914 10.293 4.324 1.00 89.81 112 LEU A N 1
ATOM 840 C CA . LEU A 1 112 ? 2.121 10.116 3.525 1.00 89.81 112 LEU A CA 1
ATOM 841 C C . LEU A 1 112 ? 2.060 8.848 2.662 1.00 89.81 112 LEU A C 1
ATOM 843 O O . LEU A 1 112 ? 2.414 8.892 1.479 1.00 89.81 112 LEU A O 1
ATOM 847 N N . LEU A 1 113 ? 1.602 7.723 3.223 1.00 88.75 113 LEU A N 1
ATOM 848 C CA . LEU A 1 113 ? 1.431 6.478 2.473 1.00 88.75 113 LEU A CA 1
ATOM 849 C C . LEU A 1 113 ? 0.430 6.660 1.323 1.00 88.75 113 LEU A C 1
ATOM 851 O O . LEU A 1 113 ? 0.702 6.240 0.194 1.00 88.75 113 LEU A O 1
ATOM 855 N N . PHE A 1 114 ? -0.691 7.339 1.575 1.00 89.31 114 PHE A N 1
ATOM 856 C CA . PHE A 1 114 ? -1.665 7.660 0.532 1.00 89.31 114 PHE A CA 1
ATOM 857 C C . PHE A 1 114 ? -1.087 8.534 -0.570 1.00 89.31 114 PHE A C 1
ATOM 859 O O . PHE A 1 114 ? -1.260 8.223 -1.752 1.00 89.31 114 PHE A O 1
ATOM 866 N N . ALA A 1 115 ? -0.388 9.605 -0.196 1.00 91.12 115 ALA A N 1
ATOM 867 C CA . ALA A 1 115 ? 0.238 10.503 -1.153 1.00 91.12 115 ALA A CA 1
ATOM 868 C C . ALA A 1 115 ? 1.199 9.737 -2.074 1.00 91.12 115 ALA A C 1
ATOM 870 O O . ALA A 1 115 ? 1.121 9.872 -3.297 1.00 91.12 115 ALA A O 1
ATOM 871 N N . ARG A 1 116 ? 2.034 8.859 -1.502 1.00 91.81 116 ARG A N 1
ATOM 872 C CA . ARG A 1 116 ? 2.968 8.012 -2.259 1.00 91.81 116 ARG A CA 1
ATOM 873 C C . ARG A 1 116 ? 2.253 7.045 -3.201 1.00 91.81 116 ARG A C 1
ATOM 875 O O . ARG A 1 116 ? 2.662 6.923 -4.352 1.00 91.81 116 ARG A O 1
ATOM 882 N N . LEU A 1 117 ? 1.167 6.404 -2.765 1.00 91.75 117 LEU A N 1
ATOM 883 C CA . LEU A 1 117 ? 0.382 5.500 -3.616 1.00 91.75 117 LEU A CA 1
ATOM 884 C C . LEU A 1 117 ? -0.259 6.221 -4.806 1.00 91.75 117 LEU A C 1
ATOM 886 O O . LEU A 1 117 ? -0.192 5.734 -5.936 1.00 91.75 117 LEU A O 1
ATOM 890 N N . ILE A 1 118 ? -0.861 7.390 -4.574 1.00 91.12 118 ILE A N 1
ATOM 891 C CA . ILE A 1 118 ? -1.472 8.195 -5.640 1.00 91.12 118 ILE A CA 1
ATOM 892 C C . ILE A 1 118 ? -0.397 8.693 -6.612 1.00 91.12 118 ILE A C 1
ATOM 894 O O . ILE A 1 118 ? -0.579 8.605 -7.829 1.00 91.12 118 ILE A O 1
ATOM 898 N N . GLN A 1 119 ? 0.737 9.163 -6.090 1.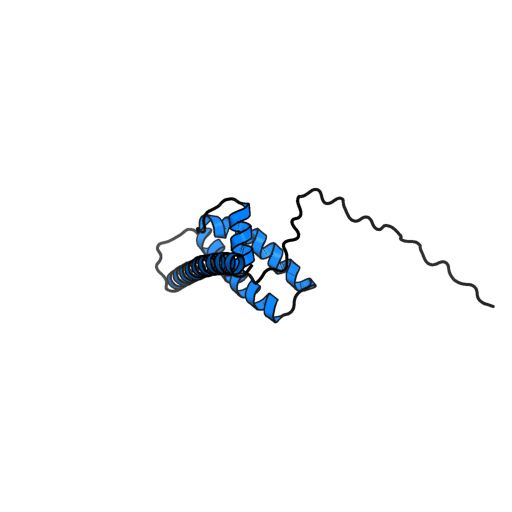00 93.00 119 GLN A N 1
ATOM 899 C CA . GLN A 1 119 ? 1.875 9.612 -6.887 1.00 93.00 119 GLN A CA 1
ATOM 900 C C . GLN A 1 119 ? 2.435 8.479 -7.755 1.00 93.00 119 GLN A C 1
ATOM 902 O O . GLN A 1 119 ? 2.603 8.654 -8.963 1.00 93.00 119 GLN A O 1
ATOM 907 N N . TYR A 1 120 ? 2.669 7.302 -7.169 1.00 92.81 120 TYR A N 1
ATOM 908 C CA . TYR A 1 120 ? 3.138 6.126 -7.896 1.00 92.81 120 TYR A CA 1
ATOM 909 C C . TYR A 1 120 ? 2.146 5.718 -8.993 1.00 92.81 120 TYR A C 1
ATOM 911 O O . TYR A 1 120 ? 2.547 5.516 -10.139 1.00 92.81 120 TYR A O 1
ATOM 919 N N . ARG A 1 121 ? 0.838 5.696 -8.694 1.00 90.12 121 ARG A N 1
ATOM 920 C CA . ARG A 1 121 ? -0.206 5.423 -9.696 1.00 90.12 121 ARG A CA 1
ATOM 921 C C . ARG A 1 121 ? -0.142 6.407 -10.864 1.00 90.12 121 ARG A C 1
ATOM 923 O O . ARG A 1 121 ? -0.224 5.982 -12.015 1.00 90.12 121 ARG A O 1
ATOM 930 N N . ALA A 1 122 ? -0.005 7.701 -10.582 1.00 91.75 122 ALA A N 1
ATOM 931 C CA . ALA A 1 122 ? 0.072 8.732 -11.612 1.00 91.75 122 ALA A CA 1
ATOM 932 C C . ALA A 1 122 ? 1.302 8.536 -12.511 1.00 91.75 122 ALA A C 1
ATOM 934 O O . ALA A 1 122 ? 1.174 8.536 -13.735 1.00 91.75 122 ALA A O 1
ATOM 935 N N . PHE A 1 123 ? 2.477 8.286 -11.927 1.00 90.88 123 PHE A N 1
ATOM 936 C CA . PHE A 1 123 ? 3.684 8.014 -12.707 1.00 90.88 123 PHE A CA 1
ATOM 937 C C . PHE A 1 123 ? 3.581 6.732 -13.524 1.00 90.88 123 PHE A C 1
ATOM 939 O O . PHE A 1 123 ? 3.954 6.742 -14.694 1.00 90.88 123 PHE A O 1
ATOM 946 N N . LYS A 1 124 ? 3.013 5.661 -12.961 1.00 87.75 124 LYS A N 1
ATOM 947 C CA . LYS A 1 124 ? 2.785 4.407 -13.686 1.00 87.75 124 LYS A CA 1
ATOM 948 C C . LYS A 1 124 ? 1.890 4.618 -14.911 1.00 87.75 124 LYS A C 1
ATOM 950 O O . LYS A 1 124 ? 2.174 4.089 -15.981 1.00 87.75 124 LYS A O 1
ATOM 955 N N . GLN A 1 125 ? 0.844 5.435 -14.782 1.00 89.88 125 GLN A N 1
ATOM 956 C CA . GLN A 1 125 ? -0.030 5.788 -15.905 1.00 89.88 125 GLN A CA 1
ATOM 957 C C . GLN A 1 125 ? 0.707 6.591 -16.982 1.00 89.88 125 GLN A C 1
ATOM 959 O O . GLN A 1 125 ? 0.581 6.288 -18.166 1.00 89.88 125 GLN A O 1
ATOM 964 N N . VAL A 1 126 ? 1.499 7.590 -16.586 1.00 92.56 126 VAL A N 1
ATOM 965 C CA . VAL A 1 126 ? 2.286 8.395 -17.533 1.00 92.56 126 VAL A CA 1
ATOM 966 C C . VAL A 1 126 ? 3.341 7.543 -18.241 1.00 92.56 126 VAL A C 1
ATOM 968 O O . VAL A 1 126 ? 3.492 7.662 -19.455 1.00 92.56 126 VAL A O 1
ATOM 971 N N . ALA A 1 127 ? 4.027 6.656 -17.519 1.00 89.56 127 ALA A N 1
ATOM 972 C CA . ALA A 1 127 ? 5.001 5.730 -18.088 1.00 89.56 127 ALA A CA 1
ATOM 973 C C . ALA A 1 127 ? 4.363 4.830 -19.159 1.00 89.56 127 ALA A C 1
ATOM 975 O O . ALA A 1 127 ? 4.893 4.742 -20.262 1.00 89.56 127 ALA A O 1
ATOM 976 N N . ALA A 1 128 ? 3.181 4.266 -18.885 1.00 88.00 128 ALA A N 1
ATOM 977 C CA . ALA A 1 128 ? 2.443 3.454 -19.855 1.00 88.00 128 ALA A CA 1
ATOM 978 C C . ALA A 1 128 ? 2.035 4.249 -21.113 1.00 88.00 128 ALA A C 1
ATOM 980 O O . ALA A 1 128 ? 2.108 3.744 -22.232 1.00 88.00 128 ALA A O 1
ATOM 981 N N . VAL A 1 129 ? 1.635 5.518 -20.954 1.00 91.75 129 VAL A N 1
ATOM 982 C CA . VAL A 1 129 ? 1.330 6.403 -22.094 1.00 91.75 129 VAL A CA 1
ATOM 983 C C . VAL A 1 129 ? 2.579 6.688 -22.930 1.00 91.75 129 VAL A C 1
ATOM 985 O O . VAL A 1 129 ? 2.495 6.736 -24.155 1.00 91.75 129 VAL A O 1
ATOM 988 N N . LEU A 1 130 ? 3.729 6.905 -22.291 1.00 90.50 130 LEU A N 1
ATOM 989 C CA . LEU A 1 130 ? 4.994 7.154 -22.985 1.00 90.50 130 LEU A CA 1
ATOM 990 C C . LEU A 1 130 ? 5.485 5.913 -23.734 1.00 90.50 130 LEU A C 1
ATOM 992 O O . LEU A 1 130 ? 5.907 6.036 -24.881 1.00 90.50 130 LEU A O 1
ATOM 996 N N . GLU A 1 131 ? 5.378 4.735 -23.122 1.00 89.81 131 GLU A N 1
ATOM 997 C CA . GLU A 1 131 ? 5.705 3.452 -23.747 1.00 89.81 131 GLU A CA 1
ATOM 998 C C . GLU A 1 131 ? 4.886 3.235 -25.025 1.00 89.81 131 GLU A C 1
ATOM 1000 O O . GLU A 1 131 ? 5.452 2.999 -26.089 1.00 89.81 131 GLU A O 1
ATOM 1005 N N . GLY A 1 132 ? 3.568 3.454 -24.967 1.00 86.00 132 GLY A N 1
ATOM 1006 C CA . GLY A 1 132 ? 2.692 3.344 -26.137 1.00 86.00 132 GLY A CA 1
ATOM 1007 C C . GLY A 1 132 ? 2.946 4.377 -27.246 1.00 86.00 132 GLY A C 1
ATOM 1008 O O . GLY A 1 132 ? 2.391 4.240 -28.330 1.00 86.00 132 GLY A O 1
ATOM 1009 N N . ARG A 1 133 ? 3.755 5.418 -26.995 1.00 81.69 133 ARG A N 1
ATOM 1010 C CA . ARG A 1 133 ? 4.161 6.427 -27.994 1.00 81.69 133 ARG A CA 1
ATOM 1011 C C . ARG A 1 133 ? 5.563 6.204 -28.560 1.00 81.69 133 ARG A C 1
ATOM 1013 O O . ARG A 1 133 ? 5.921 6.878 -29.523 1.00 81.69 133 ARG A O 1
ATOM 1020 N N . LEU A 1 134 ? 6.363 5.350 -27.924 1.00 72.19 134 LEU A N 1
ATOM 1021 C CA . LEU A 1 134 ? 7.715 4.992 -28.362 1.00 72.19 134 LEU A CA 1
ATOM 1022 C C . LEU A 1 134 ? 7.732 3.770 -29.294 1.00 72.19 134 LEU A C 1
ATOM 1024 O O . LEU A 1 134 ? 8.787 3.463 -29.848 1.00 72.19 134 LEU A O 1
ATOM 1028 N N . VAL A 1 135 ? 6.584 3.108 -29.467 1.00 48.78 135 VAL A N 1
ATOM 1029 C CA . VAL A 1 135 ? 6.356 1.990 -30.397 1.00 48.78 135 VAL A CA 1
ATOM 1030 C C . VAL A 1 135 ? 5.715 2.483 -31.690 1.00 48.78 135 VAL A C 1
ATOM 1032 O O . VAL A 1 135 ? 4.825 3.360 -31.613 1.00 48.78 135 VAL A O 1
#

Sequence (135 aa):
MLADAPAADDSVGVQEEITGFRVALANFTGPFDLLLQLIGSKKMDVTEVALAAVTDEFIAYTRSLDAVADLDEITEFLVVAATLLDLKTARLLPRGDVDDEEDLALLEARDLLFARLIQYRAFKQVAAVLEGRLV

Foldseek 3Di:
DDDDDDDDPPPPPDDDDDPDDDDPDPDAPALLRVLVVQLVVVVHDLDLVSLLVCLVVLVVVLVVCVVPHDPVRSVRSVVVNVLSVLSNVCVPDPDDPPPDPVSVVNVVSVVVVSVVSVVVVVVVVVVVVVVVVVD

Secondary structure (DSSP, 8-state):
-------------------S--------SSHHHHHHHHHHHTT--SSHHHHHHHHHHHHHHHHHHTTTS-HHHHHHHHHHHHHHHHHHHHHHS----S-SHHHHHHHHHHHHHHHHHHHHHHHHHHHHHHHHHH-

pLDDT: mean 75.83, std 17.87, range [36.62, 93.0]

Radius of gyration: 21.82 Å; chains: 1; bounding box: 45×71×53 Å